Protein AF-A0A944UGS9-F1 (afdb_monomer)

Foldseek 3Di:
DVVVVVVVVVVVVVVVVPPDPPPPDPPDLVSLLVVLQVLLVVLQLVLLLLDPDDPDDDPVCVPVPPSHDVVCNVVSNVSSVVSVVSSVVSVVVVVVD

Secondary structure (DSSP, 8-state):
-HHHHHHHHHHHHHHHHT---------SHHHHHHHHHHHHHHHHHHHHHTSS--SS--GGGTT-TT---HHHHHHHHHHHHHHHHHHHHHHHHHHT-

Solvent-accessible surface area (backbone atoms only — not comparable to full-atom values): 5612 Å² total; per-residue (Å²): 125,65,70,63,56,53,52,53,53,53,54,55,54,56,60,61,74,71,67,75,75,74,78,86,64,62,86,47,68,68,48,40,27,53,48,25,46,53,49,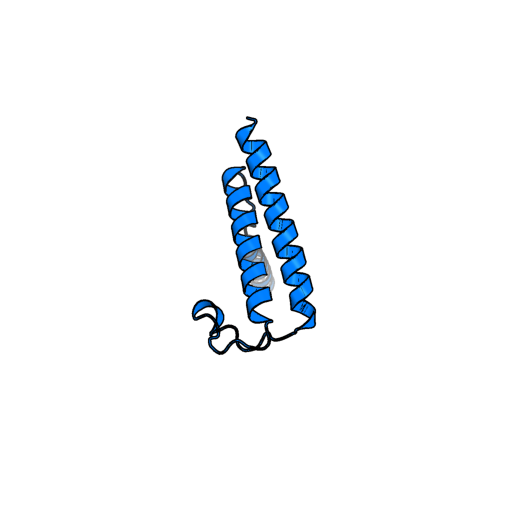16,52,49,24,41,54,51,23,59,61,26,50,87,70,62,104,62,71,53,81,92,51,67,88,58,81,84,70,76,42,66,78,52,23,61,56,22,45,51,50,16,51,52,25,44,51,52,22,51,54,43,46,56,59,56,77,75,107

Radius of gyration: 21.86 Å; Cα contacts (8 Å, |Δi|>4): 63; chains: 1; bounding box: 66×23×55 Å

pLDDT: mean 76.7, std 15.64, range [51.09, 97.69]

Sequence (97 aa):
MEIKEIIIKSLFFTCFAYGSCSSNFPQTTEQKISYYESRARTYQALADAQRLSPPYNSPTLRNRGGLYDPSMRMVYLSEAKKYKRLAEQAKEQFDTN

Mean predicted aligned error: 13.55 Å

Structure (mmCIF, N/CA/C/O backbone):
data_AF-A0A944UGS9-F1
#
_entry.id   AF-A0A944UGS9-F1
#
loop_
_atom_site.group_PDB
_atom_site.id
_atom_site.type_symbol
_atom_site.label_atom_id
_atom_site.label_alt_id
_atom_site.label_comp_id
_atom_site.label_asym_id
_atom_site.label_entity_id
_atom_site.label_seq_id
_atom_site.pdbx_PDB_ins_code
_atom_site.Cartn_x
_atom_site.Cartn_y
_atom_site.Cartn_z
_atom_site.occupancy
_atom_site.B_iso_or_equiv
_atom_site.auth_seq_id
_atom_site.auth_comp_id
_atom_site.auth_asym_id
_atom_site.auth_atom_id
_atom_site.pdbx_PDB_model_num
ATOM 1 N N . MET A 1 1 ? 45.649 3.261 29.441 1.00 53.56 1 MET A N 1
ATOM 2 C CA . MET A 1 1 ? 44.414 2.465 29.637 1.00 53.56 1 MET A CA 1
ATOM 3 C C . MET A 1 1 ? 43.143 3.282 29.377 1.00 53.56 1 MET A C 1
ATOM 5 O O . MET A 1 1 ? 42.099 2.690 29.165 1.00 53.56 1 MET A O 1
ATOM 9 N N . GLU A 1 2 ? 43.232 4.614 29.295 1.00 58.78 2 GLU A N 1
ATOM 10 C CA . GLU A 1 2 ? 42.077 5.524 29.179 1.00 58.78 2 GLU A CA 1
ATOM 11 C C . GLU A 1 2 ? 41.489 5.658 27.763 1.00 58.78 2 GLU A C 1
ATOM 13 O O . GLU A 1 2 ? 40.297 5.890 27.600 1.00 58.78 2 GLU A O 1
ATOM 18 N N . ILE A 1 3 ? 42.286 5.442 26.711 1.00 62.91 3 ILE A N 1
ATOM 19 C CA . ILE A 1 3 ? 41.816 5.586 25.319 1.00 62.91 3 ILE A CA 1
ATOM 20 C C . ILE A 1 3 ? 40.762 4.519 24.967 1.00 62.91 3 ILE A C 1
ATOM 22 O O . ILE A 1 3 ? 39.812 4.795 24.239 1.00 62.91 3 ILE A O 1
ATOM 26 N N . LYS A 1 4 ? 40.884 3.305 25.527 1.00 60.72 4 LYS A N 1
ATOM 27 C CA . LYS A 1 4 ? 39.923 2.211 25.299 1.00 60.72 4 LYS A CA 1
ATOM 28 C C . LYS A 1 4 ? 38.551 2.517 25.913 1.00 60.72 4 LYS A C 1
ATOM 30 O O . LYS A 1 4 ? 37.537 2.250 25.282 1.00 60.72 4 LYS A O 1
ATOM 35 N N . GLU A 1 5 ? 38.528 3.135 27.092 1.00 64.50 5 GLU A N 1
ATOM 36 C CA . GLU A 1 5 ? 37.306 3.578 27.779 1.00 64.50 5 GLU A CA 1
ATOM 37 C C . GLU A 1 5 ? 36.539 4.629 26.964 1.00 64.50 5 GLU A C 1
ATOM 39 O O . GLU A 1 5 ? 35.318 4.551 26.837 1.00 64.50 5 GLU A O 1
ATOM 44 N N . ILE A 1 6 ? 37.254 5.593 26.375 1.00 67.75 6 ILE A N 1
ATOM 45 C CA . ILE A 1 6 ? 36.657 6.662 25.559 1.00 67.75 6 ILE A CA 1
ATOM 46 C C . ILE A 1 6 ? 36.037 6.085 24.281 1.00 67.75 6 ILE A C 1
ATOM 48 O O . ILE A 1 6 ? 34.920 6.452 23.915 1.00 67.75 6 ILE A O 1
ATOM 52 N N . ILE A 1 7 ? 36.722 5.141 23.628 1.00 68.31 7 ILE A N 1
ATOM 53 C CA . ILE A 1 7 ? 36.220 4.482 22.414 1.00 68.31 7 ILE A CA 1
ATOM 54 C C . ILE A 1 7 ? 34.965 3.654 22.723 1.00 68.31 7 ILE A C 1
ATOM 56 O O . ILE A 1 7 ? 33.989 3.739 21.983 1.00 68.31 7 ILE A O 1
ATOM 60 N N . ILE A 1 8 ? 34.949 2.908 23.832 1.00 70.31 8 ILE A N 1
ATOM 61 C CA . ILE A 1 8 ? 33.786 2.101 24.236 1.00 70.31 8 ILE A CA 1
ATOM 62 C C . ILE A 1 8 ? 32.583 2.995 24.572 1.00 70.31 8 ILE A C 1
ATOM 64 O O . ILE A 1 8 ? 31.465 2.703 24.148 1.00 70.31 8 ILE A O 1
ATOM 68 N N . LYS A 1 9 ? 32.800 4.117 25.271 1.00 67.88 9 LYS A N 1
ATOM 69 C CA . LYS A 1 9 ? 31.735 5.083 25.598 1.00 67.88 9 LYS A CA 1
ATOM 70 C C . LYS A 1 9 ? 31.182 5.779 24.349 1.00 67.88 9 LYS A C 1
ATOM 72 O O . LYS A 1 9 ? 29.970 5.943 24.231 1.00 67.88 9 LYS A O 1
ATOM 77 N N . SER A 1 10 ? 32.047 6.119 23.392 1.00 64.00 10 SER A N 1
ATOM 78 C CA . SER A 1 10 ? 31.656 6.668 22.084 1.00 64.00 10 SER A CA 1
ATOM 79 C C . SER A 1 10 ? 30.831 5.669 21.255 1.00 64.00 10 SER A C 1
ATOM 81 O O . SER A 1 10 ? 29.792 6.017 20.685 1.00 64.00 10 SER A O 1
ATOM 83 N N . LEU A 1 11 ? 31.232 4.394 21.258 1.00 64.06 11 LEU A N 1
ATOM 84 C CA . LEU A 1 11 ? 30.507 3.321 20.576 1.00 64.06 11 LEU A CA 1
ATOM 85 C C . LEU A 1 11 ? 29.102 3.111 21.175 1.00 64.06 11 LEU A C 1
ATOM 87 O O . LEU A 1 11 ? 28.125 2.996 20.442 1.00 64.06 11 LEU A O 1
ATOM 91 N N . PHE A 1 12 ? 28.973 3.142 22.504 1.00 62.03 12 PHE A N 1
ATOM 92 C CA . PHE A 1 12 ? 27.671 3.038 23.175 1.00 62.03 12 PHE A CA 1
ATOM 93 C C . PHE A 1 12 ? 26.743 4.224 22.878 1.00 62.03 12 PHE A C 1
ATOM 95 O O . PHE A 1 12 ? 25.540 4.036 22.692 1.00 62.03 12 PHE A O 1
ATOM 102 N N . PHE A 1 13 ? 27.292 5.439 22.801 1.00 62.03 13 PHE A N 1
ATOM 103 C CA . PHE A 1 13 ? 26.513 6.646 22.523 1.00 62.03 13 PHE A CA 1
ATOM 104 C C . PHE A 1 13 ? 25.956 6.663 21.091 1.00 62.03 13 PHE A C 1
ATOM 106 O O . PHE A 1 13 ? 24.808 7.044 20.865 1.00 62.03 13 PHE A O 1
ATOM 113 N N . THR A 1 14 ? 26.739 6.184 20.122 1.00 63.22 14 THR A N 1
ATOM 114 C CA . THR A 1 14 ? 26.298 6.103 18.722 1.00 63.22 14 THR A CA 1
ATOM 115 C C . THR A 1 14 ? 25.212 5.046 18.514 1.00 63.22 14 THR A C 1
ATOM 117 O O . THR A 1 14 ? 24.257 5.320 17.796 1.00 63.22 14 THR A O 1
ATOM 120 N N . CYS A 1 15 ? 25.25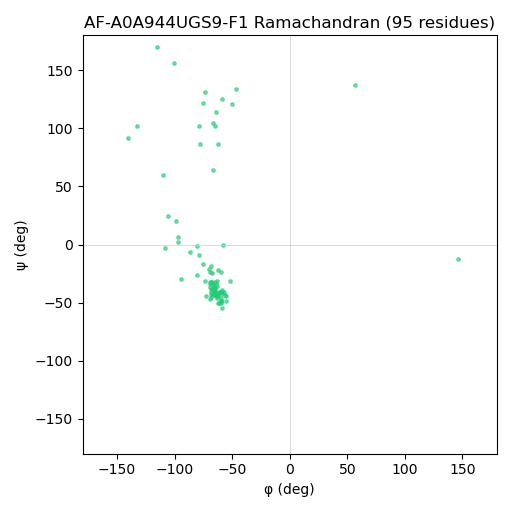6 3.898 19.199 1.00 60.12 15 CYS A N 1
ATOM 121 C CA . CYS A 1 15 ? 24.190 2.889 19.107 1.00 60.12 15 CYS A CA 1
ATOM 122 C C . CYS A 1 15 ? 22.825 3.376 19.630 1.00 60.12 15 CYS A C 1
ATOM 124 O O . CYS A 1 15 ? 21.797 3.000 19.069 1.00 60.12 15 CYS A O 1
ATOM 126 N N . PHE A 1 16 ? 22.791 4.233 20.656 1.00 60.44 16 PHE A N 1
ATOM 127 C CA . PHE A 1 16 ? 21.532 4.774 21.186 1.00 60.44 16 PHE A CA 1
ATOM 128 C C . PHE A 1 16 ? 20.895 5.830 20.271 1.00 60.44 16 PHE A C 1
ATOM 130 O O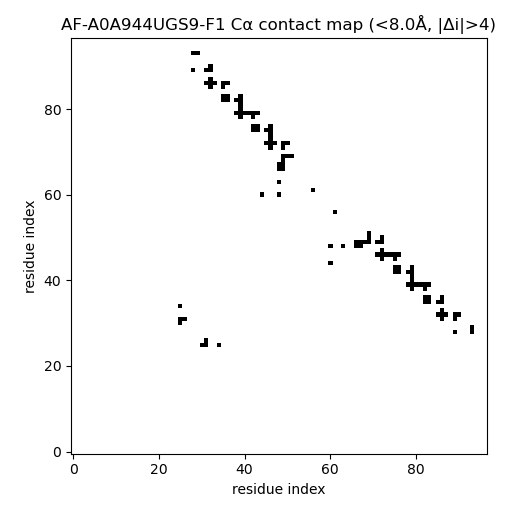 . PHE A 1 16 ? 19.671 5.916 20.192 1.00 60.44 16 PHE A O 1
ATOM 137 N N . ALA A 1 17 ? 21.704 6.601 19.537 1.00 59.31 17 ALA A N 1
ATOM 138 C CA . ALA A 1 17 ? 21.211 7.672 18.670 1.00 59.31 17 ALA A CA 1
ATOM 139 C C . ALA A 1 17 ? 20.438 7.166 17.433 1.00 59.31 17 ALA A C 1
ATOM 141 O O . 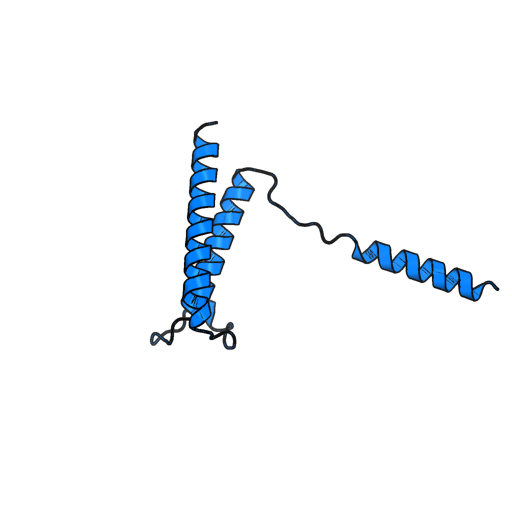ALA A 1 17 ? 19.588 7.884 16.911 1.00 59.31 17 ALA A O 1
ATOM 142 N N . TYR A 1 18 ? 20.677 5.927 16.987 1.00 57.56 18 TYR A N 1
ATOM 143 C CA . TYR A 1 18 ? 19.982 5.331 15.834 1.00 57.56 18 TYR A CA 1
ATOM 144 C C . TYR A 1 18 ? 18.785 4.438 16.218 1.00 57.56 18 TYR A C 1
ATOM 146 O O . TYR A 1 18 ? 18.141 3.870 15.339 1.00 57.56 18 TYR A O 1
ATOM 154 N N . GLY A 1 19 ? 18.464 4.312 17.512 1.00 56.28 19 GLY A N 1
ATOM 155 C CA . GLY A 1 19 ? 17.439 3.388 18.020 1.00 56.28 19 GLY A CA 1
ATOM 156 C C . GLY A 1 19 ? 15.983 3.839 17.857 1.00 56.28 19 GLY A C 1
ATOM 157 O O . GLY A 1 19 ? 15.076 3.042 18.082 1.00 56.28 19 GLY A O 1
ATOM 158 N N . SER A 1 20 ? 15.728 5.081 17.443 1.00 55.97 20 SER A N 1
ATOM 159 C CA . SER A 1 20 ? 14.369 5.640 17.404 1.00 55.97 20 SER A CA 1
ATOM 160 C C . SER A 1 20 ? 13.860 5.840 15.979 1.00 55.97 20 SER A C 1
ATOM 162 O O . SER A 1 20 ? 13.498 6.943 15.577 1.00 55.97 20 SER A O 1
ATOM 164 N N . CYS A 1 21 ? 13.782 4.756 15.207 1.00 59.19 21 CYS A N 1
ATOM 165 C CA . CYS A 1 21 ? 12.848 4.701 14.086 1.00 59.19 21 CYS A CA 1
ATOM 166 C C . CYS A 1 21 ? 11.459 4.423 14.679 1.00 59.19 21 CYS A C 1
ATOM 168 O O . CYS A 1 21 ? 11.078 3.265 14.853 1.00 59.19 21 CYS A O 1
ATOM 170 N N . SER A 1 22 ? 10.727 5.467 15.094 1.00 58.94 22 SER A N 1
ATOM 171 C CA . SER A 1 22 ? 9.355 5.266 15.562 1.00 58.94 22 SER A CA 1
ATOM 172 C C . SER A 1 22 ? 8.529 4.744 14.387 1.00 58.94 22 SER A C 1
ATOM 174 O O . SER A 1 22 ? 8.332 5.413 13.369 1.00 58.94 22 SER A O 1
ATOM 176 N N . SER A 1 23 ? 8.057 3.502 14.483 1.00 59.69 23 SER A N 1
ATOM 177 C CA . SER A 1 23 ? 7.023 3.034 13.575 1.00 59.69 23 SER A CA 1
ATOM 178 C C . SER A 1 23 ? 5.784 3.875 13.875 1.00 59.69 23 SER A C 1
ATOM 180 O O . SER A 1 23 ? 5.120 3.639 14.884 1.00 59.69 23 SER A O 1
ATOM 182 N N . ASN A 1 24 ? 5.499 4.878 13.040 1.00 63.31 24 ASN A N 1
ATOM 183 C CA . ASN A 1 24 ? 4.257 5.659 13.065 1.00 63.31 24 ASN A CA 1
ATOM 184 C C . ASN A 1 24 ? 3.083 4.754 12.664 1.00 63.31 24 ASN A C 1
ATOM 186 O O . ASN A 1 24 ? 2.492 4.891 11.592 1.00 63.31 24 ASN A O 1
ATOM 190 N N . PHE A 1 25 ? 2.813 3.745 13.488 1.00 66.50 25 PHE A N 1
ATOM 191 C CA . PHE A 1 25 ? 1.692 2.852 13.311 1.00 66.50 25 PHE A CA 1
ATOM 192 C C . PHE A 1 25 ? 0.429 3.624 13.705 1.00 66.50 25 PHE A C 1
ATOM 194 O O . PHE A 1 25 ? 0.432 4.274 14.752 1.00 66.50 25 PHE A O 1
ATOM 201 N N . PRO A 1 26 ? -0.626 3.605 12.876 1.00 73.75 26 PRO A N 1
ATOM 202 C CA . PRO A 1 26 ? -1.843 4.358 13.151 1.00 73.75 26 PRO A CA 1
ATOM 203 C C . PRO A 1 26 ? -2.448 3.920 14.490 1.00 73.75 26 PRO A C 1
ATOM 205 O O . PRO A 1 26 ? -2.687 2.730 14.698 1.00 73.75 26 PRO A O 1
ATOM 208 N N . GLN A 1 27 ? -2.671 4.882 15.389 1.00 75.94 27 GLN A N 1
ATOM 209 C CA . GLN A 1 27 ? -3.182 4.621 16.739 1.00 75.94 27 GLN A CA 1
ATOM 210 C C . GLN A 1 27 ? -4.705 4.773 16.820 1.00 75.94 27 GLN A C 1
ATOM 212 O O . GLN A 1 27 ? -5.341 4.078 17.608 1.00 75.94 27 GLN A O 1
ATOM 217 N N . THR A 1 28 ? -5.304 5.634 15.990 1.00 84.44 28 THR A N 1
ATOM 218 C CA . THR A 1 28 ? -6.763 5.833 15.942 1.00 84.44 28 THR A CA 1
ATOM 219 C C . THR A 1 28 ? -7.407 5.094 14.767 1.00 84.44 28 THR A C 1
ATOM 221 O O . THR A 1 28 ? -6.758 4.824 13.751 1.00 84.44 28 THR A O 1
ATOM 224 N N . THR A 1 29 ? -8.704 4.785 14.874 1.00 84.62 29 THR A N 1
ATOM 225 C CA . THR A 1 29 ? -9.477 4.141 13.795 1.00 84.62 29 THR A CA 1
ATOM 226 C C . THR A 1 29 ? -9.467 4.980 12.516 1.00 84.62 29 THR A C 1
ATOM 228 O O . THR A 1 29 ? -9.222 4.446 11.438 1.00 84.62 29 THR A O 1
ATOM 231 N N . GLU A 1 30 ? -9.601 6.304 12.625 1.00 87.19 30 GLU A N 1
ATOM 232 C CA . GLU A 1 30 ? -9.499 7.228 11.486 1.00 87.19 30 GLU A CA 1
ATOM 233 C C . GLU A 1 30 ? -8.116 7.192 10.820 1.00 87.19 30 GLU A C 1
ATOM 235 O O . GLU A 1 30 ? -8.004 7.098 9.594 1.00 87.19 30 GLU A O 1
ATOM 240 N N . GLN A 1 31 ? -7.041 7.196 11.617 1.00 89.25 31 GLN A N 1
ATOM 241 C CA . GLN A 1 31 ? -5.679 7.060 11.095 1.00 89.25 31 GLN A CA 1
ATOM 242 C C . GLN A 1 31 ? -5.480 5.705 10.410 1.00 89.25 31 GLN A C 1
ATOM 244 O O . GLN A 1 31 ? -4.791 5.621 9.394 1.00 89.25 31 GLN A O 1
ATOM 249 N N . LYS A 1 32 ? -6.101 4.644 10.934 1.00 90.56 32 LYS A N 1
ATOM 250 C CA . LYS A 1 32 ? -6.046 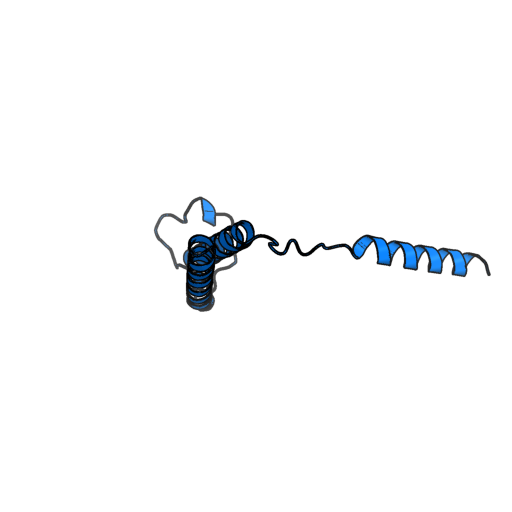3.290 10.376 1.00 90.56 32 LYS A CA 1
ATOM 251 C C . LYS A 1 32 ? -6.782 3.201 9.037 1.00 90.56 32 LYS A C 1
ATOM 253 O O . LYS A 1 32 ? -6.234 2.630 8.093 1.00 90.56 32 LYS A O 1
ATOM 258 N N . ILE A 1 33 ? -7.957 3.824 8.922 1.00 92.75 33 ILE A N 1
ATOM 259 C CA . ILE A 1 33 ? -8.698 3.959 7.658 1.00 92.75 33 ILE A CA 1
ATOM 260 C C . ILE A 1 33 ? -7.836 4.704 6.632 1.00 92.75 33 ILE A C 1
ATOM 262 O O . ILE A 1 33 ? -7.552 4.167 5.560 1.00 92.75 33 ILE A O 1
ATOM 266 N N . SER A 1 34 ? -7.343 5.896 6.985 1.00 93.69 34 SER A N 1
ATOM 267 C CA . SER A 1 34 ? -6.497 6.718 6.109 1.00 93.69 34 SER A CA 1
ATOM 268 C C . SER A 1 34 ? -5.235 5.975 5.656 1.00 93.69 34 SER A C 1
ATOM 270 O O . SER A 1 34 ? -4.858 6.006 4.479 1.00 93.69 34 SER A O 1
ATOM 272 N N . TYR A 1 35 ? -4.613 5.227 6.569 1.00 93.75 35 TYR A N 1
ATOM 273 C CA . TYR A 1 35 ? -3.460 4.387 6.277 1.00 93.75 35 TYR A CA 1
ATOM 274 C C . TYR A 1 35 ? -3.779 3.297 5.246 1.00 93.75 35 TYR A C 1
ATOM 276 O O . TYR A 1 35 ? -3.057 3.160 4.253 1.00 93.75 35 TYR A O 1
ATOM 284 N N . TYR A 1 36 ? -4.860 2.537 5.440 1.00 95.62 36 TYR A N 1
ATOM 285 C CA . TYR A 1 36 ? -5.263 1.489 4.503 1.00 95.62 36 TYR A CA 1
ATOM 286 C C . TYR A 1 36 ? -5.639 2.051 3.134 1.00 95.62 36 TYR A C 1
ATOM 288 O O . TYR A 1 36 ? -5.203 1.512 2.117 1.00 95.62 36 TYR A O 1
ATOM 296 N N . GLU A 1 37 ? -6.357 3.169 3.083 1.00 95.31 37 GLU A N 1
ATOM 297 C CA . GLU A 1 37 ? -6.679 3.832 1.820 1.00 95.31 37 GLU A CA 1
ATOM 298 C C . GLU A 1 37 ? -5.429 4.331 1.088 1.00 95.31 37 GLU A C 1
ATOM 300 O O . GLU A 1 37 ? -5.282 4.127 -0.120 1.00 95.31 37 GLU A O 1
ATOM 305 N N . SER A 1 38 ? -4.500 4.960 1.812 1.00 94.44 38 SER A N 1
ATOM 306 C CA . SER A 1 38 ? -3.223 5.418 1.258 1.00 94.44 38 SER A CA 1
ATOM 307 C C . SER A 1 38 ? -2.418 4.256 0.678 1.00 94.44 38 SER A C 1
ATOM 309 O O . SER A 1 38 ? -1.891 4.325 -0.440 1.00 94.44 38 SER A O 1
ATOM 311 N N . ARG A 1 39 ? -2.391 3.134 1.399 1.00 94.31 39 ARG A N 1
ATOM 312 C CA . ARG A 1 39 ? -1.696 1.925 0.971 1.00 94.31 39 ARG A CA 1
ATOM 313 C C . ARG A 1 39 ? -2.367 1.285 -0.246 1.00 94.31 39 ARG A C 1
ATOM 315 O O . ARG A 1 39 ? -1.673 0.930 -1.197 1.00 94.31 39 ARG A O 1
ATOM 322 N N . ALA A 1 40 ? -3.699 1.246 -0.289 1.00 96.69 40 ALA A N 1
ATOM 323 C CA . ALA A 1 40 ? -4.456 0.808 -1.459 1.00 96.69 40 ALA A CA 1
ATOM 324 C C . ALA A 1 40 ? -4.160 1.663 -2.704 1.00 96.69 40 ALA A C 1
ATOM 326 O O . ALA A 1 40 ? -3.899 1.111 -3.774 1.00 96.69 40 ALA A O 1
ATOM 327 N N . ARG A 1 41 ? -4.137 3.000 -2.573 1.00 93.38 41 ARG A N 1
ATOM 328 C CA . ARG A 1 41 ? -3.771 3.918 -3.672 1.00 93.38 41 ARG A CA 1
ATOM 329 C C . ARG A 1 41 ? -2.342 3.690 -4.154 1.00 93.38 41 ARG A C 1
ATOM 331 O O . ARG A 1 41 ? -2.091 3.694 -5.356 1.00 93.38 41 ARG A O 1
ATOM 338 N N . THR A 1 42 ? -1.416 3.459 -3.227 1.00 92.44 42 THR A N 1
ATOM 339 C CA . THR A 1 42 ? -0.009 3.200 -3.549 1.00 92.44 42 THR A CA 1
ATOM 340 C C . THR A 1 42 ? 0.143 1.929 -4.376 1.00 92.44 42 THR A C 1
ATOM 342 O O . THR A 1 42 ? 0.757 1.969 -5.441 1.00 92.44 42 THR A O 1
ATOM 345 N N . TYR A 1 43 ? -0.455 0.821 -3.934 1.00 93.88 43 TYR A N 1
ATOM 346 C CA . TYR A 1 43 ? -0.402 -0.437 -4.676 1.00 93.88 43 TYR A CA 1
ATOM 347 C C . TYR A 1 43 ? -1.127 -0.356 -6.020 1.00 93.88 43 TYR A C 1
ATOM 349 O O . TYR A 1 43 ? -0.619 -0.878 -7.007 1.00 93.88 43 TYR A O 1
ATOM 357 N N . GLN A 1 44 ? -2.244 0.368 -6.106 1.00 92.00 44 GLN A N 1
ATOM 358 C CA . GLN A 1 44 ? -2.896 0.630 -7.389 1.00 92.00 44 GLN A CA 1
ATOM 359 C C . GLN A 1 44 ? -1.956 1.379 -8.346 1.00 92.00 44 GLN A C 1
ATOM 361 O O . GLN A 1 44 ? -1.739 0.932 -9.466 1.00 92.00 44 GLN A O 1
ATOM 366 N N . ALA A 1 45 ? -1.309 2.449 -7.880 1.00 88.44 45 ALA A N 1
ATOM 367 C CA . ALA A 1 45 ? -0.351 3.210 -8.678 1.00 88.44 45 ALA A CA 1
ATOM 368 C C . ALA A 1 45 ? 0.884 2.381 -9.079 1.00 88.44 45 ALA A C 1
ATOM 370 O O . ALA A 1 45 ? 1.470 2.617 -10.134 1.00 88.44 45 ALA A O 1
ATOM 371 N N . LEU A 1 46 ? 1.306 1.427 -8.242 1.00 87.31 46 LEU A N 1
ATOM 372 C CA . LEU A 1 46 ? 2.361 0.474 -8.590 1.00 87.31 46 LEU A CA 1
ATOM 373 C C . LEU A 1 46 ? 1.890 -0.496 -9.676 1.00 87.31 46 LEU A C 1
ATOM 375 O O . LEU A 1 46 ? 2.613 -0.689 -10.645 1.00 87.31 46 LEU A O 1
ATOM 379 N N . ALA A 1 47 ? 0.681 -1.052 -9.566 1.00 88.88 47 ALA A N 1
ATOM 380 C CA . ALA A 1 47 ? 0.095 -1.906 -10.598 1.00 88.88 47 ALA A CA 1
ATOM 381 C C . ALA A 1 47 ? -0.070 -1.171 -11.937 1.00 88.88 47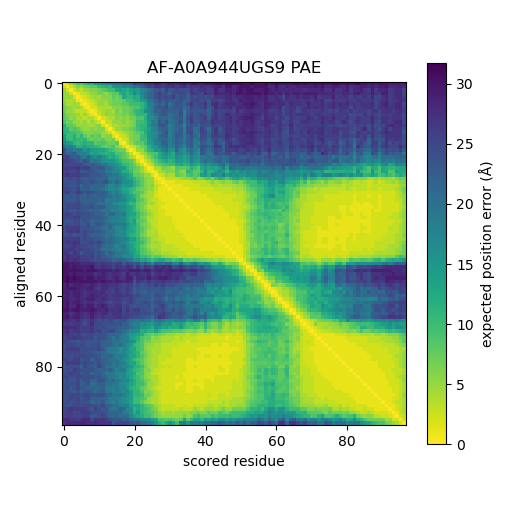 ALA A C 1
ATOM 383 O O . ALA A 1 47 ? 0.210 -1.739 -12.994 1.00 88.88 47 ALA A O 1
ATOM 384 N N . ASP A 1 48 ? -0.494 0.091 -11.893 1.00 84.50 48 ASP A N 1
ATOM 385 C CA . ASP A 1 48 ? -0.663 0.935 -13.076 1.00 84.50 48 ASP A CA 1
ATOM 386 C C . ASP A 1 48 ? 0.689 1.260 -13.730 1.00 84.50 48 ASP A C 1
ATOM 388 O O . ASP A 1 48 ? 0.779 1.299 -14.956 1.00 84.50 48 ASP A O 1
ATOM 392 N N . ALA A 1 49 ? 1.759 1.398 -12.934 1.00 81.50 49 ALA A N 1
ATOM 393 C CA . ALA A 1 49 ? 3.128 1.545 -13.434 1.00 81.50 49 ALA A CA 1
ATOM 394 C C . ALA A 1 49 ? 3.662 0.277 -14.126 1.00 81.50 49 ALA A C 1
ATOM 396 O O . ALA A 1 49 ? 4.531 0.381 -14.986 1.00 81.50 49 ALA A O 1
ATOM 397 N N . GLN A 1 50 ? 3.121 -0.905 -13.799 1.00 81.25 50 GLN A N 1
ATOM 398 C CA . GLN A 1 50 ? 3.457 -2.171 -14.470 1.00 81.25 50 GLN A CA 1
ATOM 399 C C . GLN A 1 50 ? 2.726 -2.381 -15.799 1.00 81.25 50 GLN A C 1
ATOM 401 O O . GLN A 1 50 ? 2.881 -3.421 -16.443 1.00 81.25 50 GLN A O 1
ATOM 406 N N . ARG A 1 51 ? 1.863 -1.455 -16.220 1.00 76.25 51 ARG A N 1
ATOM 407 C CA . ARG A 1 51 ? 1.153 -1.597 -17.489 1.00 76.25 51 ARG A CA 1
ATOM 408 C C . ARG A 1 51 ? 2.124 -1.298 -18.634 1.00 76.25 51 ARG A C 1
ATOM 410 O O . ARG A 1 51 ? 2.669 -0.202 -18.697 1.00 76.25 51 ARG A O 1
ATOM 417 N N . LEU A 1 52 ? 2.316 -2.255 -19.549 1.00 65.38 52 LEU A N 1
ATOM 418 C CA . LEU A 1 52 ? 3.024 -2.042 -20.820 1.00 65.38 52 LEU A CA 1
ATOM 419 C C . LEU A 1 52 ? 2.264 -1.014 -21.660 1.00 65.38 52 LEU A C 1
ATOM 421 O O . LEU A 1 52 ? 1.431 -1.382 -22.477 1.00 65.38 52 LEU A O 1
ATOM 425 N N . SER A 1 53 ? 2.544 0.269 -21.432 1.00 59.94 53 SER A N 1
ATOM 426 C CA . SER A 1 53 ? 1.974 1.442 -22.105 1.00 59.94 53 SER A CA 1
ATOM 427 C C . SER A 1 53 ? 0.436 1.586 -22.060 1.00 59.94 53 SER A C 1
ATOM 429 O O . SER A 1 53 ? -0.355 0.662 -22.243 1.00 59.94 53 SER A O 1
ATOM 431 N N . PRO A 1 54 ? -0.036 2.809 -21.822 1.00 52.81 54 PRO A N 1
ATOM 432 C CA . PRO A 1 54 ? -0.852 3.489 -22.828 1.00 52.81 54 PRO A CA 1
ATOM 433 C C . PRO A 1 54 ? -0.101 4.734 -23.322 1.00 52.81 54 PRO A C 1
ATOM 435 O O . PRO A 1 54 ? 0.889 5.099 -22.689 1.00 52.81 54 PRO A O 1
ATOM 438 N N . PRO A 1 55 ? -0.537 5.424 -24.396 1.00 53.69 55 PRO A N 1
ATOM 439 C CA . PRO A 1 55 ? 0.206 6.538 -25.021 1.00 53.69 55 PRO A CA 1
ATOM 440 C C . PRO A 1 55 ? 0.542 7.732 -24.101 1.00 53.69 55 PRO A C 1
ATOM 442 O O . PRO A 1 55 ? 1.183 8.688 -24.522 1.00 53.69 55 PRO A O 1
ATOM 445 N N . TYR A 1 56 ? 0.143 7.669 -22.833 1.00 51.09 56 TYR A N 1
ATOM 446 C CA . TYR A 1 56 ? 0.327 8.664 -21.799 1.00 51.09 56 TYR A CA 1
ATOM 447 C C . TYR A 1 56 ? 0.662 7.924 -20.500 1.00 51.09 56 TYR A C 1
ATOM 449 O O . TYR A 1 56 ? -0.235 7.525 -19.754 1.00 51.09 56 TYR A O 1
ATOM 457 N N . ASN A 1 57 ? 1.947 7.706 -20.210 1.00 53.72 57 ASN A N 1
ATOM 458 C CA . ASN A 1 57 ? 2.355 7.449 -18.828 1.00 53.72 57 ASN A CA 1
ATOM 459 C C . ASN A 1 57 ? 1.728 8.554 -17.969 1.00 53.72 57 ASN A C 1
ATOM 461 O O . ASN A 1 57 ? 1.963 9.734 -18.237 1.00 53.72 57 ASN A O 1
ATOM 465 N N . SER A 1 58 ? 0.898 8.185 -16.987 1.00 59.09 58 SER A N 1
ATOM 466 C CA . SER A 1 58 ? 0.297 9.153 -16.064 1.00 59.09 58 SER A CA 1
ATOM 467 C C . SER A 1 58 ? 1.390 10.109 -15.566 1.00 59.09 58 SER A C 1
ATOM 469 O O . SER A 1 58 ? 2.460 9.619 -15.184 1.00 59.09 58 SER A O 1
ATOM 471 N N . PRO A 1 59 ? 1.173 11.441 -15.533 1.00 62.00 59 PRO A N 1
ATOM 472 C CA . PRO A 1 59 ? 2.183 12.393 -15.065 1.00 62.00 59 PRO A CA 1
ATOM 473 C C . PRO A 1 59 ? 2.746 12.012 -13.689 1.00 62.00 59 PRO A C 1
ATOM 475 O O . PRO A 1 59 ? 3.927 12.206 -13.414 1.00 62.00 59 PRO A O 1
ATOM 478 N N . THR A 1 60 ? 1.911 11.386 -12.854 1.00 62.06 60 THR A N 1
ATOM 479 C CA . THR A 1 60 ? 2.256 10.904 -11.510 1.00 62.06 60 THR A CA 1
ATOM 480 C C . THR A 1 60 ? 3.234 9.725 -11.486 1.00 62.06 60 THR A C 1
ATOM 482 O O . THR A 1 60 ? 3.851 9.465 -10.456 1.00 62.06 60 THR A O 1
ATOM 485 N N . LEU A 1 61 ? 3.396 9.002 -12.597 1.00 58.81 61 LEU A N 1
ATOM 486 C CA . LEU A 1 61 ? 4.236 7.803 -12.708 1.00 58.81 61 LEU A CA 1
ATOM 487 C C . LEU A 1 61 ? 5.513 8.042 -13.525 1.00 58.81 61 LEU A C 1
ATOM 489 O O . LEU A 1 61 ? 6.359 7.155 -13.614 1.00 58.81 61 LEU A O 1
ATOM 493 N N . ARG A 1 62 ? 5.692 9.249 -14.075 1.00 58.06 62 ARG A N 1
ATOM 494 C CA . ARG A 1 62 ? 6.781 9.610 -14.996 1.00 58.06 62 ARG A CA 1
ATOM 495 C C . ARG A 1 62 ? 8.195 9.438 -14.409 1.00 58.06 62 ARG A C 1
ATOM 497 O O . ARG A 1 62 ? 9.124 9.197 -15.168 1.00 58.06 62 ARG A O 1
ATOM 504 N N . ASN A 1 63 ? 8.346 9.469 -13.081 1.00 60.03 63 ASN A N 1
ATOM 505 C CA . ASN A 1 63 ? 9.631 9.270 -12.387 1.00 60.03 63 ASN A CA 1
ATOM 506 C C . ASN A 1 63 ? 9.861 7.833 -11.874 1.00 60.03 63 ASN A C 1
ATOM 508 O O . ASN A 1 63 ? 10.829 7.591 -11.163 1.00 60.03 63 ASN A O 1
ATOM 512 N N . ARG A 1 64 ? 8.986 6.870 -12.200 1.00 61.91 64 ARG A N 1
ATOM 513 C CA . ARG A 1 64 ? 9.125 5.458 -11.780 1.00 61.91 64 ARG A CA 1
ATOM 514 C C . ARG A 1 64 ? 9.728 4.558 -12.871 1.00 61.91 64 ARG A C 1
ATOM 516 O O . ARG A 1 64 ? 9.540 3.343 -12.845 1.00 61.91 64 ARG A O 1
ATOM 523 N N . GLY A 1 65 ? 10.423 5.151 -13.844 1.00 54.19 65 GLY A N 1
ATOM 524 C CA . GLY A 1 65 ? 11.099 4.437 -14.929 1.00 54.19 65 GLY A CA 1
ATOM 525 C C . GLY A 1 65 ? 12.252 3.595 -14.387 1.00 54.19 65 GLY A C 1
ATOM 526 O O . GLY A 1 65 ? 13.284 4.135 -14.012 1.00 54.19 65 GLY A O 1
ATOM 527 N N . GLY A 1 66 ? 12.050 2.281 -14.303 1.00 60.06 66 GLY A N 1
ATOM 528 C CA . GLY A 1 66 ? 13.038 1.327 -13.781 1.00 60.06 66 GLY A CA 1
ATOM 529 C C . GLY A 1 66 ? 12.429 0.139 -13.032 1.00 60.06 66 GLY A C 1
ATOM 530 O O . GLY A 1 66 ? 13.118 -0.839 -12.783 1.00 60.06 66 GLY A O 1
ATOM 531 N N . LEU A 1 67 ? 11.136 0.198 -12.703 1.00 60.75 67 LEU A N 1
ATOM 532 C CA . LEU A 1 67 ? 10.429 -0.821 -11.915 1.00 60.75 67 LEU A CA 1
ATOM 533 C C . LEU A 1 67 ? 9.488 -1.692 -12.757 1.00 60.75 67 LEU A C 1
ATOM 535 O O . LEU A 1 67 ? 8.499 -2.179 -12.224 1.00 60.75 67 LEU A O 1
ATOM 539 N N . TYR A 1 68 ? 9.727 -1.840 -14.062 1.00 68.31 68 TYR A N 1
ATOM 540 C CA . TYR A 1 68 ? 8.842 -2.628 -14.920 1.00 68.31 68 TYR A CA 1
ATOM 541 C C . TYR A 1 68 ? 9.107 -4.134 -14.747 1.00 68.31 68 TYR A C 1
ATOM 543 O O . TYR A 1 68 ? 10.065 -4.678 -15.288 1.00 68.31 68 TYR A O 1
ATOM 551 N N . ASP A 1 69 ? 8.229 -4.787 -13.994 1.00 74.19 69 ASP A N 1
ATOM 552 C CA . ASP A 1 69 ? 8.082 -6.228 -13.858 1.00 74.19 69 ASP A CA 1
ATOM 553 C C . ASP A 1 69 ? 6.586 -6.595 -14.003 1.00 74.19 69 ASP A C 1
ATOM 555 O O . ASP A 1 69 ? 5.793 -6.431 -13.064 1.00 74.19 69 ASP A O 1
ATOM 559 N N . PRO A 1 70 ? 6.155 -7.104 -15.173 1.00 72.12 70 PRO A N 1
ATOM 560 C CA . PRO A 1 70 ? 4.754 -7.444 -15.413 1.00 72.12 70 PRO A CA 1
ATOM 561 C C . PRO A 1 70 ? 4.226 -8.536 -14.476 1.00 72.12 70 PRO A C 1
ATOM 563 O O . PRO A 1 70 ? 3.013 -8.588 -14.249 1.00 72.12 70 PRO A O 1
ATOM 566 N N . SER A 1 71 ? 5.096 -9.368 -13.891 1.00 82.00 71 SER A N 1
ATOM 567 C CA . SER A 1 71 ? 4.688 -10.378 -12.909 1.00 82.00 71 SER A CA 1
ATOM 568 C C . SER A 1 71 ? 4.184 -9.734 -11.610 1.00 82.00 71 SER A C 1
ATOM 570 O O . SER A 1 71 ? 3.217 -10.202 -11.003 1.00 82.00 71 SER A O 1
ATOM 572 N N . MET A 1 72 ? 4.739 -8.574 -11.246 1.00 87.12 72 MET A N 1
ATOM 573 C CA . MET A 1 72 ? 4.378 -7.841 -10.033 1.00 87.12 72 MET A CA 1
ATOM 574 C C . MET A 1 72 ? 3.042 -7.108 -10.146 1.00 87.12 72 MET A C 1
ATOM 576 O O . MET A 1 72 ? 2.435 -6.769 -9.128 1.00 87.12 72 MET A O 1
ATOM 580 N N . ARG A 1 73 ? 2.518 -6.905 -11.362 1.00 88.38 73 ARG A N 1
ATOM 581 C CA . ARG A 1 73 ? 1.235 -6.217 -11.575 1.00 88.38 73 ARG A CA 1
ATOM 582 C C . ARG A 1 73 ? 0.097 -6.871 -10.798 1.00 88.38 73 ARG A C 1
ATOM 584 O O . ARG A 1 73 ? -0.664 -6.185 -10.118 1.00 88.38 73 ARG A O 1
ATOM 591 N N . MET A 1 74 ? -0.025 -8.193 -10.899 1.00 90.44 74 MET A N 1
ATOM 592 C CA . MET A 1 74 ? -1.108 -8.932 -10.244 1.00 90.44 74 MET A CA 1
ATOM 593 C C . MET A 1 74 ? -0.951 -8.947 -8.724 1.00 90.44 74 MET A C 1
ATOM 595 O O . MET A 1 74 ? -1.952 -8.864 -8.013 1.00 90.44 74 MET A O 1
ATOM 599 N N . VAL A 1 75 ? 0.291 -8.976 -8.234 1.00 93.81 75 VAL A N 1
ATOM 600 C CA . VAL A 1 75 ? 0.613 -8.873 -6.804 1.00 93.81 75 VAL A CA 1
ATOM 601 C C . VAL A 1 75 ? 0.183 -7.513 -6.254 1.00 93.81 75 VAL A C 1
ATOM 603 O O . VAL A 1 75 ? -0.479 -7.426 -5.225 1.00 93.81 75 VAL A O 1
ATOM 606 N N . TYR A 1 76 ? 0.487 -6.431 -6.967 1.00 93.56 76 TYR A N 1
ATOM 607 C CA . TYR A 1 76 ? 0.060 -5.100 -6.552 1.00 93.56 76 TYR A CA 1
ATOM 608 C C . TYR A 1 76 ? -1.463 -4.926 -6.601 1.00 93.56 76 TYR A C 1
ATOM 610 O O . TYR A 1 76 ? -2.034 -4.319 -5.698 1.00 93.56 76 TYR A O 1
ATOM 618 N N . LEU A 1 77 ? -2.154 -5.504 -7.589 1.00 93.75 77 LEU A N 1
ATOM 619 C CA . LEU A 1 77 ? -3.621 -5.478 -7.631 1.00 93.75 77 LEU A CA 1
ATOM 620 C C . LEU A 1 77 ? -4.258 -6.257 -6.472 1.00 93.75 77 LEU A C 1
ATOM 622 O O . LEU A 1 77 ? -5.253 -5.801 -5.901 1.00 93.75 77 LEU A O 1
ATOM 626 N N . SER A 1 78 ? -3.705 -7.419 -6.114 1.00 96.12 78 SER A N 1
ATOM 627 C CA . SER A 1 78 ? -4.226 -8.218 -5.003 1.00 96.12 78 SER A CA 1
ATOM 628 C C . SER A 1 78 ? -4.029 -7.505 -3.663 1.00 96.12 78 SER A C 1
ATOM 630 O O . SER A 1 78 ? -4.975 -7.424 -2.874 1.00 96.12 78 SER A O 1
ATOM 632 N N . GLU A 1 79 ? -2.862 -6.894 -3.442 1.00 96.44 79 GLU A N 1
ATOM 633 C CA . GLU A 1 79 ? -2.594 -6.074 -2.258 1.00 96.44 79 GLU A CA 1
ATOM 634 C C . GLU A 1 79 ? -3.487 -4.826 -2.220 1.00 96.44 79 GLU A C 1
ATOM 636 O O . GLU A 1 79 ? -4.110 -4.547 -1.196 1.00 96.44 79 GLU A O 1
ATOM 641 N N . ALA A 1 80 ? -3.664 -4.116 -3.340 1.00 96.81 80 ALA A N 1
ATOM 642 C CA . ALA A 1 80 ? -4.585 -2.979 -3.405 1.00 96.81 80 ALA A CA 1
ATOM 643 C C . ALA A 1 80 ? -6.013 -3.381 -2.993 1.00 96.81 80 ALA A C 1
ATOM 645 O O . ALA A 1 80 ? -6.656 -2.684 -2.206 1.00 96.81 80 ALA A O 1
ATOM 646 N N . LYS A 1 81 ? -6.500 -4.534 -3.472 1.00 97.19 81 LYS A N 1
ATOM 647 C CA . LYS A 1 81 ? -7.819 -5.073 -3.109 1.00 97.19 81 LYS A CA 1
ATOM 648 C C . LYS A 1 81 ? -7.908 -5.440 -1.627 1.00 97.19 81 LYS A C 1
ATOM 650 O O . LYS A 1 81 ? -8.922 -5.163 -0.992 1.00 97.19 81 LYS A O 1
ATOM 655 N N . LYS A 1 82 ? -6.863 -6.052 -1.071 1.00 97.69 82 LYS A N 1
ATOM 656 C CA . LYS A 1 82 ? -6.780 -6.392 0.355 1.00 97.69 82 LYS A CA 1
ATOM 657 C C . LYS A 1 82 ? -6.877 -5.142 1.227 1.00 97.69 82 LYS A C 1
ATOM 659 O O . LYS A 1 82 ? -7.692 -5.114 2.141 1.00 97.69 82 LYS A O 1
ATOM 664 N N . TYR A 1 83 ? -6.112 -4.097 0.916 1.00 97.44 83 TYR A N 1
ATOM 665 C CA . TYR A 1 83 ? -6.151 -2.853 1.684 1.00 97.44 83 TYR A CA 1
ATOM 666 C C . TYR A 1 83 ? -7.470 -2.087 1.535 1.00 97.44 83 TYR A C 1
ATOM 668 O O . TYR A 1 83 ? -7.918 -1.498 2.513 1.00 97.44 83 TYR A O 1
ATOM 676 N N . LYS A 1 84 ? -8.141 -2.152 0.376 1.00 96.56 84 LYS A N 1
ATOM 677 C CA . LYS A 1 84 ? -9.510 -1.619 0.230 1.00 96.56 84 LYS A CA 1
ATOM 678 C C . LYS A 1 84 ? -10.490 -2.294 1.187 1.00 96.56 84 LYS A C 1
ATOM 680 O O . LYS A 1 84 ? -11.160 -1.599 1.936 1.00 96.56 84 LYS A O 1
ATOM 685 N N . ARG A 1 85 ? -10.488 -3.630 1.240 1.00 97.19 85 ARG A N 1
ATOM 686 C CA . ARG A 1 85 ? -11.335 -4.384 2.181 1.00 97.19 85 ARG A CA 1
ATOM 687 C C . ARG A 1 85 ? -11.032 -4.044 3.637 1.00 97.19 85 ARG A C 1
ATOM 689 O O . ARG A 1 85 ? -11.948 -3.905 4.431 1.00 97.19 85 ARG A O 1
ATOM 696 N N . LEU A 1 86 ? -9.754 -3.893 3.993 1.00 95.75 86 LEU A N 1
ATOM 697 C CA . LEU A 1 86 ? -9.367 -3.491 5.350 1.00 95.75 86 LEU A CA 1
ATOM 698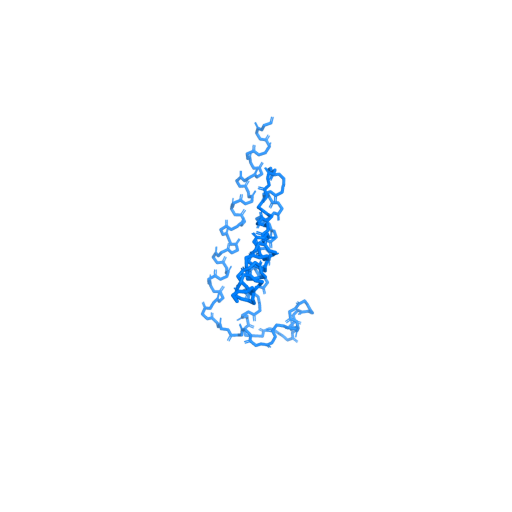 C C . LEU A 1 86 ? -9.850 -2.075 5.693 1.00 95.75 86 LEU A C 1
ATOM 700 O O . LEU A 1 86 ? -10.239 -1.827 6.831 1.00 95.75 86 LEU A O 1
ATOM 704 N N . ALA A 1 87 ? -9.829 -1.152 4.728 1.00 95.06 87 ALA A N 1
ATOM 705 C CA . ALA A 1 87 ? -10.377 0.189 4.905 1.00 95.06 87 ALA A CA 1
ATOM 706 C C . ALA A 1 87 ? -11.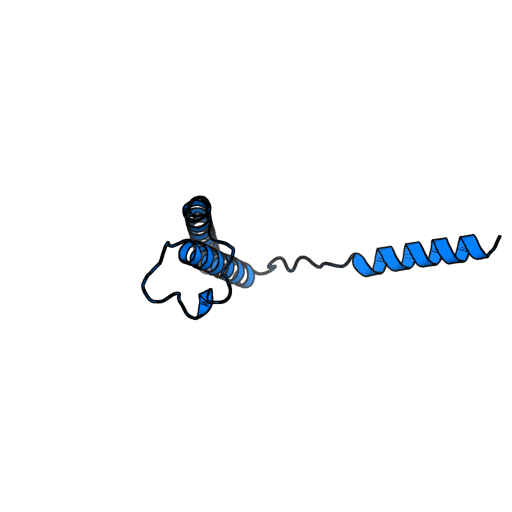904 0.158 5.073 1.00 95.06 87 ALA A C 1
ATOM 708 O O . ALA A 1 87 ? -12.416 0.831 5.957 1.00 95.06 87 ALA A O 1
ATOM 709 N N . GLU A 1 88 ? -12.611 -0.641 4.270 1.00 95.44 88 GLU A N 1
ATOM 710 C CA . GLU A 1 88 ? -14.064 -0.851 4.377 1.00 95.44 88 GLU A CA 1
ATOM 711 C C . GLU A 1 88 ? -14.441 -1.422 5.750 1.00 95.44 88 GLU A C 1
ATOM 713 O O . GLU A 1 88 ? -15.231 -0.816 6.460 1.00 95.44 88 GLU A O 1
ATOM 718 N N . GLN A 1 89 ? -13.777 -2.493 6.192 1.00 94.00 89 GLN A N 1
ATOM 719 C CA . GLN A 1 89 ? -13.997 -3.081 7.520 1.00 94.00 89 GLN A CA 1
ATOM 720 C C . GLN A 1 89 ? -13.729 -2.091 8.659 1.00 94.00 89 GLN A C 1
ATOM 722 O O . GLN A 1 89 ? -14.440 -2.076 9.658 1.00 94.00 89 GLN A O 1
ATOM 727 N N . ALA A 1 90 ? -12.687 -1.265 8.532 1.00 91.75 90 ALA A N 1
ATOM 728 C CA . ALA A 1 90 ? -12.372 -0.260 9.541 1.00 91.75 90 ALA A CA 1
ATOM 729 C C . ALA A 1 90 ? -13.411 0.876 9.577 1.00 91.75 90 ALA A C 1
ATOM 731 O O . ALA A 1 90 ? -13.669 1.403 10.655 1.00 91.75 90 ALA A O 1
ATOM 732 N N . LYS A 1 91 ? -14.013 1.230 8.432 1.00 92.69 91 LYS A N 1
ATOM 73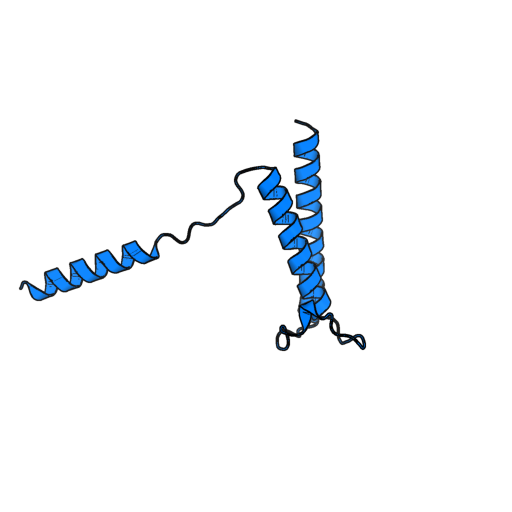3 C CA . LYS A 1 91 ? -15.132 2.183 8.354 1.00 92.69 91 LYS A CA 1
ATOM 734 C C . LYS A 1 91 ? -16.398 1.608 8.969 1.00 92.69 91 LYS A C 1
ATOM 736 O O . LYS A 1 91 ? -16.985 2.254 9.819 1.00 92.69 91 LYS A O 1
ATOM 741 N N . GLU A 1 92 ? -16.749 0.370 8.628 1.00 92.75 92 GLU A N 1
ATOM 742 C CA . GLU A 1 92 ? -17.899 -0.323 9.221 1.00 92.75 92 GLU A CA 1
ATOM 743 C C . GLU A 1 92 ? -17.795 -0.365 10.752 1.00 92.75 92 GLU A C 1
ATOM 745 O O . GLU A 1 92 ? -18.752 -0.041 11.443 1.00 92.75 92 GLU A O 1
ATOM 750 N N . GLN A 1 93 ? -16.610 -0.683 11.289 1.00 87.06 93 GLN A N 1
ATOM 751 C CA . GLN A 1 93 ? -16.352 -0.669 12.734 1.00 87.06 93 GLN A CA 1
ATOM 752 C C . GLN A 1 93 ? -16.447 0.728 13.359 1.00 87.06 93 GLN A C 1
ATOM 754 O O . GLN A 1 93 ? -16.800 0.848 14.533 1.00 87.06 93 GLN A O 1
ATOM 759 N N . PHE A 1 94 ? -16.090 1.770 12.610 1.00 86.06 94 PHE A N 1
ATOM 760 C CA . PHE A 1 94 ? -16.197 3.153 13.061 1.00 86.06 94 PHE A CA 1
ATOM 761 C C . PHE A 1 94 ? -17.656 3.612 13.097 1.00 86.06 94 PHE A C 1
ATOM 763 O O . PHE A 1 94 ? -18.073 4.164 14.103 1.00 86.06 94 PHE A O 1
ATOM 770 N N . ASP A 1 95 ? -18.433 3.303 12.058 1.00 79.94 95 ASP A N 1
ATOM 771 C CA . ASP A 1 95 ? -19.837 3.712 11.928 1.00 79.94 95 ASP A CA 1
ATOM 772 C C . ASP A 1 95 ? -20.772 2.984 12.918 1.00 79.94 95 ASP A C 1
ATOM 774 O O . ASP A 1 95 ? -21.873 3.457 13.195 1.00 79.94 95 ASP A O 1
ATOM 778 N N . THR A 1 96 ? -20.360 1.826 13.450 1.00 71.81 96 THR A N 1
ATOM 779 C CA . THR A 1 96 ? -21.114 1.072 14.474 1.00 71.81 96 THR A CA 1
ATOM 780 C C . THR A 1 96 ? -20.846 1.485 15.929 1.00 71.81 96 THR A C 1
ATOM 782 O O . THR A 1 96 ? -21.512 0.946 16.815 1.00 71.81 96 THR A O 1
ATOM 785 N N . ASN A 1 97 ? -19.881 2.377 16.193 1.00 55.31 97 ASN A N 1
ATOM 786 C CA . ASN A 1 97 ? -19.607 2.933 17.531 1.00 55.31 97 ASN A CA 1
ATOM 787 C C . ASN A 1 97 ? -20.204 4.335 17.680 1.00 55.31 97 ASN A C 1
ATOM 789 O O . ASN A 1 97 ? -20.611 4.660 18.817 1.00 55.31 97 ASN A O 1
#

Nearest PDB structures (foldseek):
  4ijj-assembly3_C  TM=3.156E-01  e=7.439E+00  Pseudomonas aeruginosa UCBPP-PA14